Protein AF-A0A5P3VQH0-F1 (afdb_monomer)

Radius of gyration: 16.66 Å; Cα contacts (8 Å, |Δi|>4): 80; chains: 1; bounding box: 29×37×44 Å

Solvent-accessible surface area (backbone atoms only — not comparable to full-atom values): 5292 Å² total; per-residue (Å²): 139,85,82,75,94,75,75,87,73,91,70,89,63,83,73,48,61,54,46,73,72,40,70,68,36,72,45,82,44,69,48,99,84,67,53,72,47,76,49,74,45,64,23,59,63,42,49,27,54,52,24,48,49,52,46,65,44,89,86,46,56,72,80,53,29,61,53,28,44,50,52,19,52,53,47,50,52,50,26,64,76,68,65,54,77,129

Secondary structure (DSSP, 8-state):
----S--------TTHHHHHTSPPEEEEEE-TTS-EEEEEE--HHHHHHHHHHHTT-TTS-HHHHHHHHHHHHHHHHHHHHTT---

Foldseek 3Di:
DDDDPDDDDDDDDPPCVLQVVADWFWDWDADPVRDIDIDTGTQLVSLLVSLQVLLPDPPRDPVVNVVSNVSSVVSVVVCVVVVRHD

pLDDT: mean 88.32, std 13.0, range [43.0, 98.38]

Sequence (86 aa):
MTDDEDALRAVQARRANVLLGSAPFSAPIVSVTGRMARMTTISPSAFVDFKRWMASTADRDPLKVSRDRLQASIVEELANRFQLGG

Structure (mmCIF, N/CA/C/O backbone):
data_AF-A0A5P3VQH0-F1
#
_entry.id   AF-A0A5P3VQH0-F1
#
loop_
_atom_site.group_PDB
_atom_site.id
_atom_site.type_symbol
_atom_site.label_atom_id
_atom_site.label_alt_id
_atom_site.label_comp_id
_atom_site.label_asym_id
_atom_site.label_entity_id
_atom_site.label_seq_id
_atom_site.pdbx_PDB_ins_code
_atom_site.Cartn_x
_atom_site.Cartn_y
_atom_site.Cartn_z
_atom_site.occupancy
_atom_site.B_iso_or_equiv
_atom_site.auth_seq_id
_atom_site.auth_comp_id
_atom_site.auth_asym_id
_atom_site.auth_atom_id
_atom_site.pdbx_PDB_model_num
ATOM 1 N N . MET A 1 1 ? -17.915 26.102 -27.355 1.00 43.00 1 MET A N 1
ATOM 2 C CA . MET A 1 1 ? -18.127 25.017 -26.380 1.00 43.00 1 MET A CA 1
ATOM 3 C C . MET A 1 1 ? -17.154 23.921 -26.771 1.00 43.00 1 MET A C 1
ATOM 5 O O . MET A 1 1 ? -17.396 23.251 -27.762 1.00 43.00 1 MET A O 1
ATOM 9 N N . THR A 1 2 ? -15.978 23.893 -26.146 1.00 45.06 2 THR A N 1
ATOM 10 C CA . THR A 1 2 ? -14.924 22.905 -26.421 1.00 45.06 2 THR A CA 1
ATOM 11 C C . THR A 1 2 ? -15.065 21.788 -25.400 1.00 45.06 2 THR A C 1
ATOM 13 O O . THR A 1 2 ? -14.809 22.000 -24.217 1.00 45.06 2 THR A O 1
ATOM 16 N N . ASP A 1 3 ? -15.568 20.657 -25.879 1.00 59.47 3 ASP A N 1
ATOM 17 C CA . ASP A 1 3 ? -15.650 19.389 -25.164 1.00 59.47 3 ASP A CA 1
ATOM 18 C C . ASP A 1 3 ? -14.232 18.831 -24.931 1.00 59.47 3 ASP A C 1
ATOM 20 O O . ASP A 1 3 ? -13.397 18.859 -25.836 1.00 59.47 3 ASP A O 1
ATOM 24 N N . ASP A 1 4 ? -14.008 18.294 -23.729 1.00 58.47 4 ASP A N 1
ATOM 25 C CA . ASP A 1 4 ? -13.068 17.201 -23.432 1.00 58.47 4 ASP A CA 1
ATOM 26 C C . ASP A 1 4 ? -11.538 17.426 -23.374 1.00 58.47 4 ASP A C 1
ATOM 28 O O . ASP A 1 4 ? -10.785 16.587 -23.871 1.00 58.47 4 ASP A O 1
ATOM 32 N N . GLU A 1 5 ? -11.022 18.434 -22.657 1.00 54.84 5 GLU A N 1
ATOM 33 C CA . GLU A 1 5 ? -9.584 18.426 -22.277 1.00 54.84 5 GLU A CA 1
ATOM 34 C C . GLU A 1 5 ? -9.239 17.647 -20.985 1.00 54.84 5 GLU A C 1
ATOM 36 O O . GLU A 1 5 ? -8.062 17.484 -20.693 1.00 54.84 5 GLU A O 1
ATOM 41 N N . ASP A 1 6 ? -10.204 17.053 -20.262 1.00 60.25 6 ASP A N 1
ATOM 42 C CA . ASP A 1 6 ? -9.924 16.310 -19.008 1.00 60.25 6 ASP A CA 1
ATOM 43 C C . ASP A 1 6 ? -10.808 15.059 -18.789 1.00 60.25 6 ASP A C 1
ATOM 45 O O . ASP A 1 6 ? -11.247 14.742 -17.679 1.00 60.25 6 ASP A O 1
ATOM 49 N N . ALA A 1 7 ? -11.092 14.285 -19.839 1.00 66.00 7 ALA A N 1
ATOM 50 C CA . ALA A 1 7 ? -11.789 13.008 -19.663 1.00 66.00 7 ALA A CA 1
ATOM 51 C C . ALA A 1 7 ? -10.897 12.000 -18.899 1.00 66.00 7 ALA A C 1
ATOM 53 O O . ALA A 1 7 ? -9.991 11.399 -19.478 1.00 66.00 7 ALA A O 1
ATOM 54 N N . LEU A 1 8 ? -11.156 11.777 -17.603 1.00 64.06 8 LEU A N 1
ATOM 55 C CA . LEU A 1 8 ? -10.487 10.750 -16.793 1.00 64.06 8 LEU A CA 1
ATOM 56 C C . LEU A 1 8 ? -10.864 9.350 -17.306 1.00 64.06 8 LEU A C 1
ATOM 58 O O . LEU A 1 8 ? -11.962 8.855 -17.052 1.00 64.06 8 LEU A O 1
ATOM 62 N N . ARG A 1 9 ? -9.949 8.691 -18.026 1.00 69.50 9 ARG A N 1
ATOM 63 C CA . ARG A 1 9 ? -10.178 7.349 -18.592 1.00 69.50 9 ARG A CA 1
ATOM 64 C C . ARG A 1 9 ? -9.470 6.290 -17.758 1.00 69.50 9 ARG A C 1
ATOM 66 O O . ARG A 1 9 ? -8.268 6.382 -17.511 1.00 69.50 9 ARG A O 1
ATOM 73 N N . ALA A 1 10 ? -10.208 5.261 -17.348 1.00 71.88 10 ALA A N 1
ATOM 74 C CA . ALA A 1 10 ? -9.619 4.110 -16.678 1.00 71.88 10 ALA A CA 1
ATOM 75 C C . ALA A 1 10 ? -8.721 3.334 -17.655 1.00 71.88 10 ALA A C 1
ATOM 77 O O . ALA A 1 10 ? -9.131 3.000 -18.766 1.00 71.88 10 ALA A O 1
ATOM 78 N N . VAL A 1 11 ? -7.502 3.016 -17.223 1.00 75.25 11 VAL A N 1
ATOM 79 C CA . VAL A 1 11 ? -6.576 2.138 -17.947 1.00 75.25 11 VAL A CA 1
ATOM 80 C C . VAL A 1 11 ? -6.349 0.892 -17.102 1.00 75.25 11 VAL A C 1
ATOM 82 O O . VAL A 1 11 ? -6.267 0.972 -15.875 1.00 75.25 11 VAL A O 1
ATOM 85 N N . GLN A 1 12 ? -6.247 -0.269 -17.750 1.00 73.06 12 GLN A N 1
ATOM 86 C CA . GLN A 1 12 ? -5.958 -1.523 -17.061 1.00 73.06 12 GLN A CA 1
ATOM 87 C C . GLN A 1 12 ? -4.599 -1.455 -16.359 1.00 73.06 12 GLN A C 1
ATOM 89 O O . GLN A 1 12 ? -3.557 -1.244 -16.984 1.00 73.06 12 GLN A O 1
ATOM 94 N N . ALA A 1 13 ? -4.610 -1.664 -15.044 1.00 74.62 13 ALA A N 1
ATOM 95 C CA . ALA A 1 13 ? -3.392 -1.754 -14.260 1.00 74.62 13 ALA A CA 1
ATOM 96 C C . ALA A 1 13 ? -2.755 -3.134 -14.476 1.00 74.62 13 ALA A C 1
ATOM 98 O O . ALA A 1 13 ? -3.266 -4.167 -14.038 1.00 74.62 13 ALA A O 1
ATOM 99 N N . ARG A 1 14 ? -1.611 -3.155 -15.164 1.00 82.38 14 ARG A N 1
ATOM 100 C CA . ARG A 1 14 ? -0.802 -4.368 -15.328 1.00 82.38 14 ARG A CA 1
ATOM 101 C C . ARG A 1 14 ? -0.471 -4.962 -13.948 1.00 82.38 14 ARG A C 1
ATOM 103 O O . ARG A 1 14 ? -0.128 -4.220 -13.035 1.00 82.38 14 ARG A O 1
ATOM 110 N N . ARG 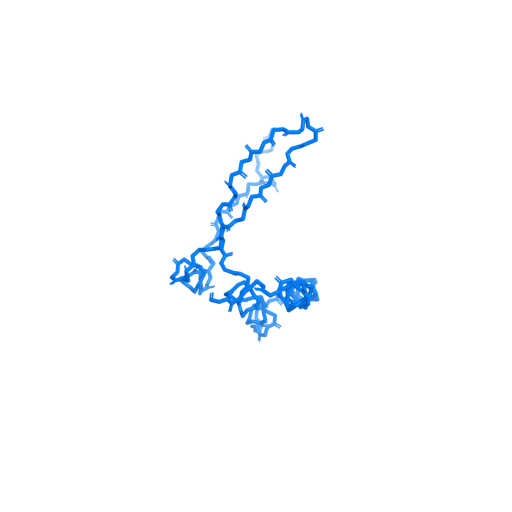A 1 15 ? -0.574 -6.291 -13.807 1.00 86.44 15 ARG A N 1
ATOM 111 C CA . ARG A 1 15 ? -0.394 -7.047 -12.544 1.00 86.44 15 ARG A CA 1
ATOM 112 C C . ARG A 1 15 ? -1.328 -6.650 -11.384 1.00 86.44 15 ARG A C 1
ATOM 114 O O . ARG A 1 15 ? -1.038 -6.978 -10.235 1.00 86.44 15 ARG A O 1
ATOM 121 N N . ALA A 1 16 ? -2.470 -6.009 -11.648 1.00 83.19 16 ALA A N 1
ATOM 122 C CA . ALA A 1 16 ? -3.461 -5.709 -10.603 1.00 83.19 16 ALA A CA 1
ATOM 123 C C . ALA A 1 16 ? -3.972 -6.960 -9.862 1.00 83.19 16 ALA A C 1
ATOM 125 O O . ALA A 1 16 ? -4.364 -6.878 -8.701 1.00 83.19 16 ALA A O 1
ATOM 126 N N . ASN A 1 17 ? -3.913 -8.130 -10.501 1.00 85.56 17 ASN A N 1
ATOM 127 C CA . ASN A 1 17 ? -4.244 -9.414 -9.887 1.00 85.56 17 ASN A CA 1
ATOM 128 C C . ASN A 1 17 ? -3.407 -9.732 -8.637 1.00 85.56 17 ASN A C 1
ATOM 130 O O . ASN A 1 17 ? -3.906 -10.417 -7.756 1.00 85.56 17 ASN A O 1
ATOM 134 N N . VAL A 1 18 ? -2.176 -9.219 -8.524 1.00 87.19 18 VAL A N 1
ATOM 135 C CA . VAL A 1 18 ? -1.343 -9.392 -7.319 1.00 87.19 18 VAL A CA 1
ATOM 136 C C . VAL A 1 18 ? -1.991 -8.721 -6.106 1.00 87.19 18 VAL A C 1
ATOM 138 O O . VAL A 1 18 ? -1.975 -9.274 -5.012 1.00 87.19 18 VAL A O 1
ATOM 141 N N . LEU A 1 19 ? -2.611 -7.556 -6.307 1.00 89.25 19 LEU A N 1
ATOM 142 C CA . LEU A 1 19 ? -3.323 -6.847 -5.246 1.00 89.25 19 LEU A CA 1
ATOM 143 C C . LEU A 1 19 ? -4.619 -7.575 -4.875 1.00 89.25 19 LEU A C 1
ATOM 145 O O . LEU A 1 19 ? -4.902 -7.762 -3.695 1.00 89.25 19 LEU A O 1
ATOM 149 N N . LEU A 1 20 ? -5.376 -8.018 -5.883 1.00 87.56 20 LEU A N 1
ATOM 150 C CA . LEU A 1 20 ? -6.685 -8.657 -5.703 1.00 87.56 20 LEU A CA 1
ATOM 151 C C . LEU A 1 20 ? -6.605 -10.101 -5.188 1.00 87.56 20 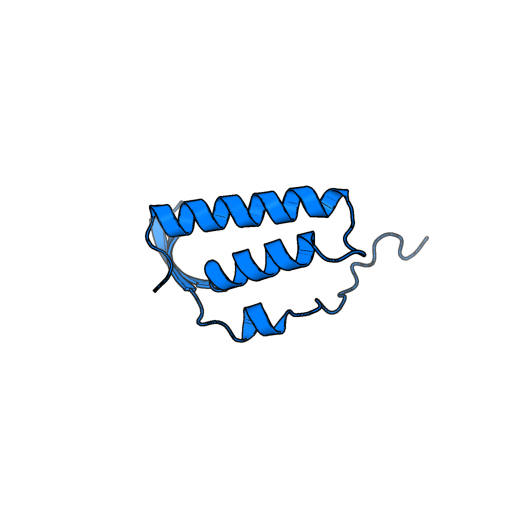LEU A C 1
ATOM 153 O O . LEU A 1 20 ? -7.545 -10.569 -4.557 1.00 87.56 20 LEU A O 1
ATOM 157 N N . GLY A 1 21 ? -5.510 -10.808 -5.470 1.00 88.38 21 GLY A N 1
ATOM 158 C CA . GLY A 1 21 ? -5.291 -12.189 -5.034 1.00 88.38 21 GLY A CA 1
ATOM 159 C C . GLY A 1 21 ? -4.641 -12.317 -3.656 1.00 88.38 21 GLY A C 1
ATOM 160 O O . GLY A 1 21 ? -4.501 -13.430 -3.157 1.00 88.38 21 GLY A O 1
ATOM 161 N N . SER A 1 22 ? -4.220 -11.204 -3.050 1.00 90.50 22 SER A N 1
ATOM 162 C CA . SER A 1 22 ? -3.618 -11.199 -1.71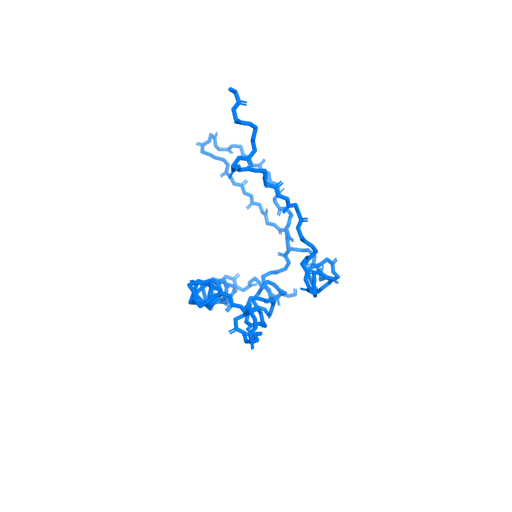4 1.00 90.50 22 SER A CA 1
ATOM 163 C C . SER A 1 22 ? -4.677 -11.262 -0.610 1.00 90.50 22 SER A C 1
ATOM 165 O O . SER A 1 22 ? -5.795 -10.773 -0.784 1.00 90.50 22 SER A O 1
ATOM 167 N N . ALA A 1 23 ? -4.325 -11.839 0.545 1.00 91.38 23 ALA A N 1
ATOM 168 C CA . ALA A 1 23 ? -5.193 -11.800 1.719 1.00 91.38 23 ALA A CA 1
ATOM 169 C C . ALA A 1 23 ? -5.443 -10.334 2.130 1.00 91.38 23 ALA A C 1
ATOM 171 O O . ALA A 1 23 ? -4.483 -9.572 2.266 1.00 91.38 23 ALA A O 1
ATOM 172 N N . PRO A 1 24 ? -6.702 -9.901 2.309 1.00 92.00 24 PRO A N 1
ATOM 173 C CA . PRO A 1 24 ? -6.989 -8.512 2.627 1.00 92.00 24 PRO A CA 1
ATOM 174 C C . PRO A 1 24 ? -6.524 -8.167 4.045 1.00 92.00 24 PRO A C 1
ATOM 176 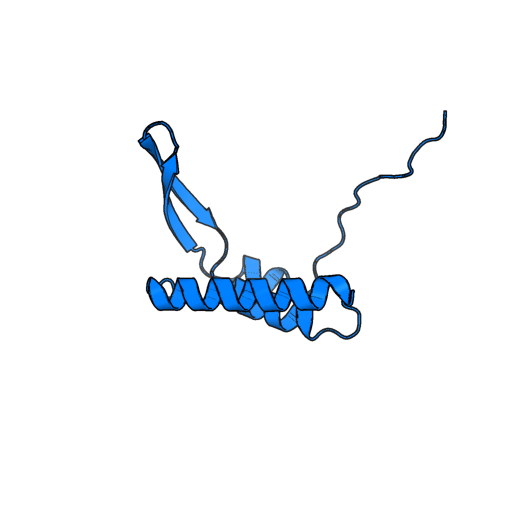O O . PRO A 1 24 ? -6.683 -8.942 4.986 1.00 92.00 24 PRO A O 1
ATOM 179 N N . PHE A 1 25 ? -6.009 -6.955 4.210 1.00 94.00 25 PHE A N 1
ATOM 180 C CA . PHE A 1 25 ? -5.670 -6.392 5.508 1.00 94.00 25 PHE A CA 1
ATOM 181 C C . PHE A 1 25 ? -6.903 -5.760 6.149 1.00 94.00 25 PHE A C 1
ATOM 183 O O . PHE A 1 25 ? -7.614 -4.991 5.502 1.00 94.00 25 PHE A O 1
ATOM 190 N N . SER A 1 26 ? -7.159 -6.059 7.426 1.00 94.69 26 SER A N 1
ATOM 191 C CA . SER A 1 26 ? -8.296 -5.504 8.165 1.00 94.69 26 SER A CA 1
ATOM 192 C C . SER A 1 26 ? -7.886 -4.982 9.535 1.00 94.69 26 SER A C 1
ATOM 194 O O . SER A 1 26 ? -7.447 -5.755 10.386 1.00 94.69 26 SER A O 1
ATOM 196 N N . ALA A 1 27 ? -8.126 -3.696 9.788 1.00 92.75 27 ALA A N 1
ATOM 197 C CA . ALA A 1 27 ? -7.804 -3.037 11.052 1.00 92.75 27 ALA A CA 1
ATOM 198 C C . ALA A 1 27 ? -8.953 -2.131 11.535 1.00 92.75 27 ALA A C 1
ATOM 200 O O . ALA A 1 27 ? -9.716 -1.614 10.712 1.00 92.75 27 ALA A O 1
ATOM 201 N N . PRO A 1 28 ? -9.113 -1.930 12.857 1.00 94.69 28 PRO A N 1
ATOM 202 C CA . PRO A 1 28 ? -10.027 -0.922 13.378 1.00 94.69 28 PRO A CA 1
ATOM 203 C C . PRO A 1 28 ? -9.533 0.488 13.021 1.00 94.69 28 PRO A C 1
ATOM 205 O O . PRO A 1 28 ? -8.342 0.778 13.082 1.00 94.69 28 PRO A O 1
ATOM 208 N N . ILE A 1 29 ? -10.462 1.372 12.674 1.00 94.62 29 ILE A N 1
ATOM 209 C CA . ILE A 1 29 ? -10.234 2.799 12.452 1.00 94.62 29 ILE A CA 1
ATOM 210 C C . ILE A 1 29 ? -11.179 3.604 13.336 1.00 94.62 29 ILE A C 1
ATOM 212 O O . ILE A 1 29 ? -12.299 3.173 13.622 1.00 94.62 29 ILE A O 1
ATOM 216 N N . VAL A 1 30 ? -10.733 4.785 13.752 1.00 96.50 30 VAL A N 1
ATOM 217 C CA . VAL A 1 30 ? -11.511 5.700 14.590 1.00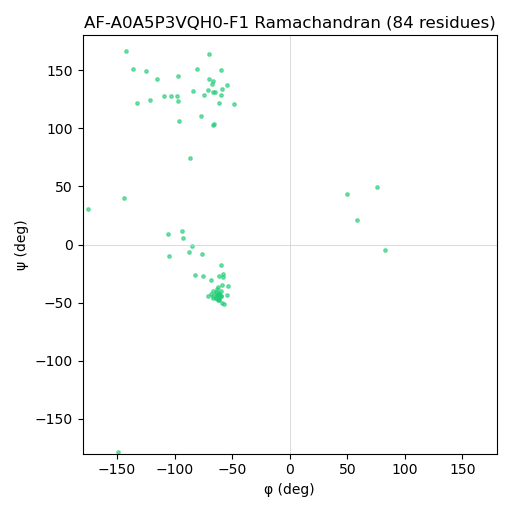 96.50 30 VAL A CA 1
ATOM 218 C C . VAL A 1 30 ? -11.656 7.019 13.846 1.00 96.50 30 VAL A C 1
ATOM 220 O O . VAL A 1 30 ? -10.670 7.619 13.424 1.00 96.50 30 VAL A O 1
ATOM 223 N N . SER A 1 31 ? -12.895 7.459 13.645 1.00 96.06 31 SER A N 1
ATOM 224 C CA . SER A 1 31 ? -13.177 8.779 13.081 1.00 96.06 31 SER A CA 1
ATOM 225 C C . SER A 1 31 ? -12.820 9.888 14.073 1.00 96.06 31 SER A C 1
ATOM 227 O O . SER A 1 31 ? -12.771 9.665 15.281 1.00 96.06 31 SER A O 1
ATOM 229 N N . VAL A 1 32 ? -12.715 11.123 13.583 1.00 95.69 32 VAL A N 1
ATOM 230 C CA . VAL A 1 32 ? -12.504 12.314 14.429 1.00 95.69 32 VAL A CA 1
ATOM 231 C C . VAL A 1 32 ? -13.615 12.545 15.466 1.00 95.69 32 VAL A C 1
ATOM 233 O O . VAL A 1 32 ? -13.407 13.260 16.436 1.00 95.69 32 VAL A O 1
ATOM 236 N N . THR A 1 33 ? -14.787 11.921 15.287 1.00 96.44 33 THR A N 1
ATOM 237 C CA . THR A 1 33 ? -15.914 11.971 16.241 1.00 96.44 33 THR A CA 1
ATOM 238 C C . THR A 1 33 ? -15.917 10.8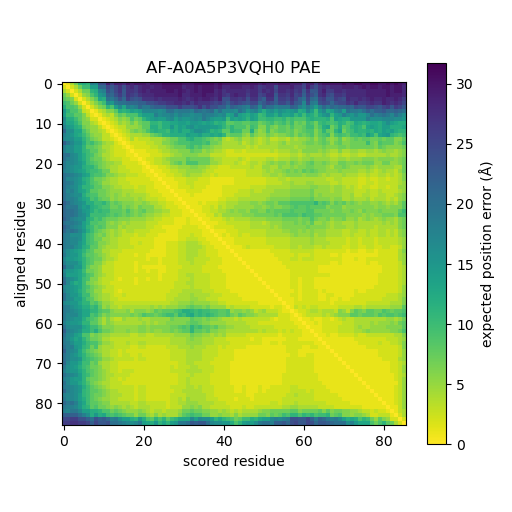11 17.244 1.00 96.44 33 THR A C 1
ATOM 240 O O . THR A 1 33 ? -16.878 10.642 17.987 1.00 96.44 33 THR A O 1
ATOM 243 N N . GLY A 1 34 ? -14.886 9.958 17.237 1.00 96.31 34 GLY A N 1
ATOM 244 C CA . GLY A 1 34 ? -14.780 8.781 18.106 1.00 96.31 34 GLY A CA 1
ATOM 245 C C . GLY A 1 34 ? -15.535 7.543 17.610 1.00 96.31 34 GLY A C 1
ATOM 246 O O . GLY A 1 34 ? -15.412 6.473 18.201 1.00 96.31 34 GLY A O 1
ATOM 247 N N . ARG A 1 35 ? -16.290 7.633 16.503 1.00 97.44 35 ARG A N 1
ATOM 248 C CA . ARG A 1 35 ? -16.937 6.452 15.900 1.00 97.44 35 ARG A CA 1
ATOM 249 C C . ARG A 1 35 ? -15.895 5.468 15.381 1.00 97.44 35 ARG A C 1
ATOM 251 O O . ARG A 1 35 ? -15.008 5.879 14.632 1.00 97.44 35 ARG A O 1
ATOM 258 N N . MET A 1 36 ? -16.051 4.193 15.726 1.00 97.69 36 MET A N 1
ATOM 259 C CA . MET A 1 36 ? -15.186 3.111 15.259 1.00 97.69 36 MET A CA 1
ATOM 260 C C . MET A 1 36 ? -15.790 2.378 14.062 1.00 97.69 36 MET A C 1
ATOM 262 O O . MET A 1 36 ? -17.001 2.173 13.992 1.00 97.69 36 MET A O 1
ATOM 266 N N . ALA A 1 37 ? -14.932 1.937 13.150 1.00 96.94 37 ALA A N 1
ATOM 267 C CA . ALA A 1 37 ? -15.271 1.018 12.070 1.00 96.94 37 ALA A CA 1
ATOM 268 C C . ALA A 1 37 ? -14.105 0.050 11.834 1.00 96.94 37 ALA A C 1
ATOM 270 O O . ALA A 1 37 ? -13.000 0.278 12.320 1.00 96.94 37 ALA A O 1
ATOM 271 N N . ARG A 1 38 ? -14.323 -1.027 11.076 1.00 96.38 38 ARG A N 1
ATOM 272 C CA . ARG A 1 38 ? -13.219 -1.819 10.517 1.00 96.38 38 ARG A CA 1
ATOM 273 C C . ARG A 1 38 ? -12.974 -1.387 9.081 1.00 96.38 38 ARG A C 1
ATOM 275 O O . ARG A 1 38 ? -13.904 -1.372 8.282 1.00 96.38 38 ARG A O 1
ATOM 282 N N . MET A 1 39 ? -11.728 -1.066 8.760 1.00 94.88 39 MET A N 1
ATOM 283 C CA . MET A 1 39 ? -11.289 -0.824 7.393 1.00 94.88 39 MET A CA 1
ATOM 284 C C . MET A 1 39 ? -10.666 -2.101 6.848 1.00 94.88 39 MET A C 1
ATOM 286 O O . MET A 1 39 ? -9.714 -2.614 7.434 1.00 94.88 39 MET A O 1
ATOM 290 N N . THR A 1 40 ? -11.198 -2.592 5.732 1.00 94.88 40 THR A N 1
ATOM 291 C CA . THR A 1 40 ? -10.634 -3.718 4.982 1.00 94.88 40 THR A CA 1
ATOM 292 C C . THR A 1 40 ? -10.057 -3.190 3.674 1.00 94.88 40 THR A C 1
ATOM 294 O O . THR A 1 40 ? -10.735 -2.465 2.949 1.00 94.88 40 THR A O 1
ATOM 297 N N . THR A 1 41 ? -8.799 -3.514 3.388 1.00 92.94 41 THR A N 1
ATOM 298 C CA . THR A 1 41 ? -8.054 -3.019 2.225 1.00 92.94 41 THR A CA 1
ATOM 299 C C . THR A 1 41 ? -7.031 -4.055 1.746 1.00 92.94 41 THR A C 1
ATOM 301 O O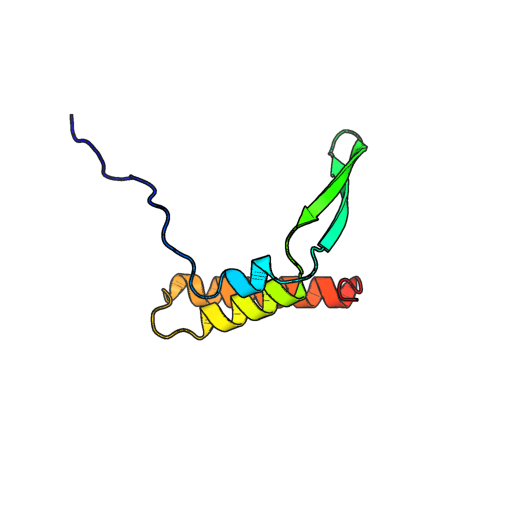 . THR A 1 41 ? -6.959 -5.166 2.268 1.00 92.94 41 THR A O 1
ATOM 304 N N . ILE A 1 42 ? -6.260 -3.713 0.717 1.00 94.00 42 ILE A N 1
ATOM 305 C CA . ILE A 1 42 ? -5.186 -4.543 0.160 1.00 94.00 42 ILE A CA 1
ATOM 306 C C . ILE A 1 42 ? -4.102 -4.854 1.202 1.00 94.00 42 ILE A C 1
ATOM 308 O O . ILE A 1 42 ? -3.841 -4.047 2.096 1.00 94.00 42 ILE A O 1
ATOM 312 N N . SER A 1 43 ? -3.443 -6.007 1.062 1.00 94.94 43 SER A N 1
ATOM 313 C CA . SER A 1 43 ? -2.304 -6.367 1.912 1.00 94.94 43 SER A CA 1
ATOM 314 C C . SER A 1 43 ? -1.169 -5.329 1.812 1.00 94.94 43 SER A C 1
ATOM 316 O O . SER A 1 43 ? -0.781 -4.968 0.693 1.00 94.94 43 SER A O 1
ATOM 318 N N . PRO A 1 44 ? -0.584 -4.884 2.946 1.00 95.56 44 PRO A N 1
ATOM 319 C CA . PRO A 1 44 ? 0.611 -4.050 2.958 1.00 95.56 44 PRO A CA 1
ATOM 320 C C . PRO A 1 44 ? 1.773 -4.661 2.171 1.00 95.56 44 PRO A C 1
ATOM 322 O O . PRO A 1 44 ? 2.396 -3.959 1.378 1.00 95.56 44 PRO A O 1
ATOM 325 N N . SER A 1 45 ? 2.032 -5.965 2.320 1.00 94.75 45 SER A N 1
ATOM 326 C CA . SER A 1 45 ? 3.126 -6.638 1.607 1.00 94.75 45 SER A CA 1
ATOM 327 C C . SER A 1 45 ? 2.871 -6.686 0.100 1.00 94.75 45 SER A C 1
ATOM 329 O O . SER A 1 45 ? 3.734 -6.296 -0.687 1.00 94.75 45 SER A O 1
ATOM 331 N N . ALA A 1 46 ? 1.647 -7.027 -0.315 1.00 95.25 46 ALA A N 1
ATOM 332 C CA . ALA A 1 46 ? 1.273 -7.026 -1.729 1.00 95.25 46 ALA A CA 1
ATOM 333 C C . ALA A 1 46 ? 1.358 -5.622 -2.351 1.00 95.25 46 ALA A C 1
ATOM 335 O O . ALA A 1 46 ? 1.767 -5.473 -3.505 1.00 95.25 46 ALA A O 1
ATOM 336 N N . PHE A 1 47 ? 1.007 -4.577 -1.592 1.00 95.62 47 PHE A N 1
ATOM 337 C CA . PHE A 1 47 ? 1.168 -3.191 -2.027 1.00 95.62 47 PHE A CA 1
ATOM 338 C C . PHE A 1 47 ? 2.642 -2.820 -2.231 1.00 95.62 47 PHE A C 1
ATOM 340 O O . PHE A 1 47 ? 2.976 -2.228 -3.261 1.00 95.62 47 PHE A O 1
ATOM 347 N N . VAL A 1 48 ? 3.519 -3.177 -1.285 1.00 96.31 48 VAL A N 1
ATOM 348 C CA . VAL A 1 48 ? 4.969 -2.930 -1.371 1.00 96.31 48 VAL A CA 1
ATOM 349 C C . VAL A 1 48 ? 5.552 -3.596 -2.615 1.00 96.31 48 VAL A C 1
ATOM 351 O O . VAL A 1 48 ? 6.198 -2.920 -3.422 1.00 96.31 48 VAL A O 1
ATOM 354 N N . ASP A 1 49 ? 5.264 -4.879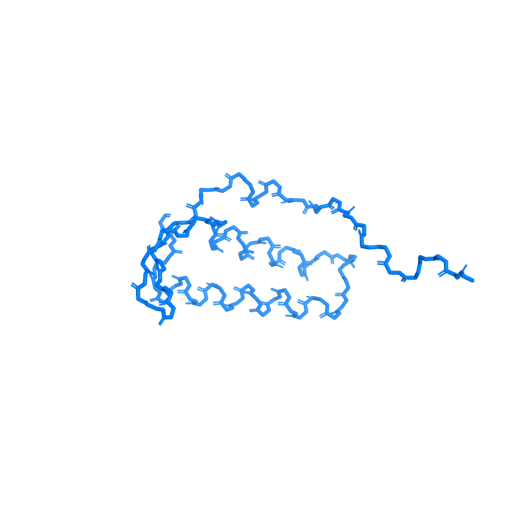 -2.825 1.00 95.12 49 ASP A N 1
ATOM 355 C CA . ASP A 1 49 ? 5.755 -5.637 -3.979 1.00 95.12 49 ASP A CA 1
ATOM 356 C C . ASP A 1 49 ? 5.264 -5.043 -5.299 1.00 95.12 49 ASP A C 1
ATOM 358 O O . ASP A 1 49 ? 6.039 -4.846 -6.243 1.00 95.12 49 ASP A O 1
ATOM 362 N N . PHE A 1 50 ? 3.979 -4.688 -5.359 1.00 95.50 50 PHE A N 1
ATOM 363 C CA . PHE A 1 50 ? 3.389 -4.057 -6.532 1.00 95.50 50 PHE A CA 1
ATOM 364 C C . PHE A 1 50 ? 4.046 -2.708 -6.848 1.00 95.50 50 PHE A C 1
ATOM 366 O O . PHE A 1 50 ? 4.358 -2.420 -8.005 1.00 95.50 50 PHE A O 1
ATOM 373 N N . LYS A 1 51 ? 4.297 -1.878 -5.831 1.00 96.38 51 LYS A N 1
ATOM 374 C CA . LYS A 1 51 ? 4.917 -0.556 -5.986 1.00 96.38 51 LYS A CA 1
ATOM 375 C C . LYS A 1 51 ? 6.378 -0.644 -6.409 1.00 96.38 51 LYS A C 1
ATOM 377 O O . LYS A 1 51 ? 6.783 0.078 -7.322 1.00 96.38 51 LYS A O 1
ATOM 382 N N . ARG A 1 52 ? 7.145 -1.565 -5.819 1.00 96.69 52 ARG A N 1
ATOM 383 C CA . ARG A 1 52 ? 8.529 -1.856 -6.228 1.00 9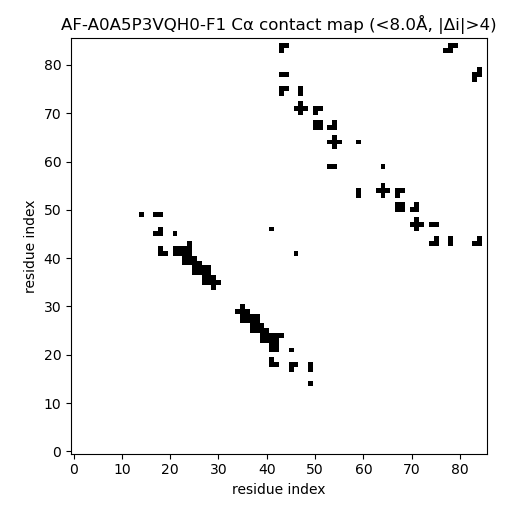6.69 52 ARG A CA 1
ATOM 384 C C . ARG A 1 52 ? 8.596 -2.316 -7.675 1.00 96.69 52 ARG A C 1
ATOM 386 O O . ARG A 1 52 ? 9.426 -1.819 -8.431 1.00 96.69 52 ARG A O 1
ATOM 393 N N . TRP A 1 53 ? 7.687 -3.202 -8.072 1.00 95.31 53 TRP A N 1
ATOM 394 C CA . TRP A 1 53 ? 7.588 -3.645 -9.454 1.00 95.31 53 TRP A CA 1
ATOM 395 C C . TRP A 1 53 ? 7.202 -2.507 -10.411 1.00 95.31 53 TRP A C 1
ATOM 397 O O . TRP A 1 53 ? 7.856 -2.334 -11.432 1.00 95.31 53 TRP A O 1
ATOM 407 N N . MET A 1 54 ? 6.208 -1.673 -10.087 1.00 94.12 54 MET A N 1
ATOM 408 C CA . MET A 1 54 ? 5.868 -0.518 -10.936 1.00 94.12 54 MET A CA 1
ATOM 409 C C . MET A 1 54 ? 7.044 0.449 -11.112 1.00 94.12 54 MET A C 1
ATOM 411 O O . MET A 1 54 ? 7.199 1.045 -12.172 1.00 94.12 54 MET A O 1
ATOM 415 N N . ALA A 1 55 ? 7.879 0.618 -10.088 1.00 95.50 55 ALA A N 1
ATOM 416 C CA . ALA A 1 55 ? 9.054 1.481 -10.160 1.00 95.50 55 ALA A CA 1
ATOM 417 C C . ALA A 1 55 ? 10.232 0.870 -10.945 1.00 95.50 55 ALA A C 1
ATOM 419 O O . ALA A 1 55 ? 11.231 1.565 -11.160 1.00 95.50 55 ALA A O 1
ATOM 420 N N . SER A 1 56 ? 10.149 -0.411 -11.327 1.00 94.94 56 SER A N 1
ATOM 421 C CA . SER A 1 56 ? 11.153 -1.104 -12.142 1.00 94.94 56 SER A CA 1
ATOM 422 C C . SER A 1 56 ? 10.725 -1.320 -13.597 1.00 94.94 56 SER A C 1
ATOM 424 O O . SER A 1 56 ? 11.562 -1.691 -14.419 1.00 94.94 56 SER A O 1
ATOM 426 N N . THR A 1 57 ? 9.459 -1.069 -13.954 1.00 92.88 57 THR A N 1
ATOM 427 C CA . THR A 1 57 ? 8.998 -1.174 -15.347 1.00 92.88 57 THR A CA 1
ATOM 428 C C . THR A 1 57 ? 9.573 -0.048 -16.207 1.00 92.88 57 THR A C 1
ATOM 430 O O . THR A 1 57 ? 9.488 1.120 -15.831 1.00 92.88 57 THR A O 1
ATOM 433 N N . ALA A 1 58 ? 10.103 -0.394 -17.384 1.00 88.25 58 ALA A N 1
ATOM 434 C CA . ALA A 1 58 ? 10.781 0.543 -18.286 1.00 88.25 58 ALA A CA 1
ATOM 435 C C . ALA A 1 58 ? 9.885 1.684 -18.804 1.00 88.25 58 ALA A C 1
ATOM 437 O O . ALA A 1 58 ? 10.380 2.763 -19.104 1.00 88.25 58 ALA A O 1
ATOM 438 N N . ASP A 1 59 ? 8.571 1.461 -18.888 1.00 90.06 59 ASP A N 1
ATOM 439 C CA . ASP A 1 59 ? 7.583 2.432 -19.366 1.00 90.06 59 ASP A CA 1
ATOM 440 C C . ASP A 1 59 ? 6.945 3.265 -18.241 1.00 90.06 59 ASP A C 1
ATOM 442 O O . ASP A 1 59 ? 5.955 3.969 -18.459 1.00 90.06 59 ASP A O 1
ATOM 446 N N . ARG A 1 60 ? 7.490 3.203 -17.018 1.00 92.19 60 ARG A N 1
ATOM 447 C CA . ARG A 1 60 ? 7.000 4.026 -15.912 1.00 92.19 60 ARG A CA 1
ATOM 448 C C . ARG A 1 60 ? 7.450 5.471 -16.087 1.00 92.19 60 ARG A C 1
ATOM 450 O O . ARG A 1 60 ? 8.637 5.752 -16.201 1.00 92.19 60 ARG A O 1
ATOM 457 N N . ASP A 1 61 ? 6.490 6.386 -16.003 1.00 91.44 61 ASP A N 1
ATOM 458 C CA . ASP A 1 61 ? 6.740 7.826 -15.914 1.00 91.44 61 ASP A CA 1
ATOM 459 C C . ASP A 1 61 ? 7.805 8.133 -14.833 1.00 91.44 61 ASP A C 1
ATOM 461 O O . ASP A 1 61 ? 7.575 7.805 -13.658 1.00 91.44 61 ASP A O 1
ATOM 465 N N . PRO A 1 62 ? 8.939 8.771 -15.192 1.00 90.69 62 PRO A N 1
ATOM 466 C CA . PRO A 1 62 ? 10.035 9.063 -14.269 1.00 90.69 62 PRO A CA 1
ATOM 467 C C . PRO A 1 62 ? 9.608 9.813 -13.002 1.00 90.69 62 PRO A C 1
ATOM 469 O O . PRO A 1 62 ? 10.118 9.527 -11.916 1.00 90.69 62 PRO A O 1
ATOM 472 N N . LEU A 1 63 ? 8.628 10.720 -13.100 1.00 90.69 63 LEU A N 1
ATOM 473 C CA . LEU A 1 63 ? 8.115 11.462 -11.944 1.00 90.69 63 LEU A CA 1
ATOM 474 C C . LEU A 1 63 ? 7.350 10.545 -10.979 1.00 90.69 63 LEU A C 1
ATOM 476 O O . LEU A 1 63 ? 7.358 10.750 -9.763 1.00 90.69 63 LEU A O 1
ATOM 480 N N . LYS A 1 64 ? 6.709 9.493 -11.499 1.00 92.88 64 LYS A N 1
ATOM 481 C CA . LYS A 1 64 ? 5.953 8.521 -10.695 1.00 92.88 64 LYS A CA 1
ATOM 482 C C . LYS A 1 64 ? 6.856 7.458 -10.070 1.00 92.88 64 LYS A C 1
ATOM 484 O O . LYS A 1 64 ? 6.504 6.957 -9.005 1.00 92.88 64 LYS A O 1
ATOM 489 N N . VAL A 1 65 ? 8.017 7.168 -10.665 1.00 96.06 65 VAL A N 1
ATOM 490 C CA . VAL A 1 65 ? 8.991 6.183 -10.155 1.00 96.06 65 VAL A CA 1
ATOM 491 C C . VAL A 1 65 ? 9.437 6.515 -8.730 1.00 96.06 65 VAL A C 1
ATOM 493 O O . VAL A 1 65 ? 9.368 5.656 -7.851 1.00 96.06 65 VAL A O 1
ATOM 496 N N . SER A 1 66 ? 9.864 7.758 -8.480 1.00 95.38 66 SER A N 1
ATOM 497 C CA . SER A 1 66 ? 10.318 8.181 -7.144 1.00 95.38 66 SER A CA 1
ATOM 498 C C . SER A 1 66 ? 9.206 8.024 -6.101 1.00 95.38 66 SER A C 1
ATOM 500 O O . SER A 1 66 ? 9.410 7.440 -5.035 1.00 95.38 66 SER A O 1
ATOM 502 N N . ARG A 1 67 ? 7.986 8.445 -6.456 1.00 96.50 67 ARG A N 1
ATOM 503 C CA . ARG A 1 67 ? 6.805 8.311 -5.599 1.00 96.50 67 ARG A CA 1
ATOM 504 C C . ARG A 1 67 ? 6.468 6.853 -5.292 1.00 96.50 67 ARG A C 1
ATOM 506 O O . ARG A 1 67 ? 6.149 6.548 -4.150 1.00 96.50 67 ARG A O 1
ATOM 513 N N . ASP A 1 68 ? 6.515 5.959 -6.279 1.00 97.00 68 ASP A N 1
ATOM 514 C CA . ASP A 1 68 ? 6.218 4.541 -6.053 1.00 97.00 68 ASP A CA 1
ATOM 515 C C . ASP A 1 68 ? 7.239 3.899 -5.102 1.00 97.00 68 ASP A C 1
ATOM 517 O O . ASP A 1 68 ? 6.839 3.174 -4.192 1.00 97.00 68 ASP A O 1
ATOM 521 N N . ARG A 1 69 ? 8.535 4.222 -5.247 1.00 97.75 69 ARG A N 1
ATOM 522 C CA . ARG A 1 69 ? 9.584 3.760 -4.320 1.00 97.75 69 ARG A CA 1
ATOM 523 C C . ARG A 1 69 ? 9.355 4.280 -2.908 1.00 97.75 69 ARG A C 1
ATOM 525 O O . ARG A 1 69 ? 9.377 3.492 -1.971 1.00 97.75 69 ARG A O 1
ATOM 532 N N . LEU A 1 70 ? 9.081 5.576 -2.764 1.00 97.94 70 LEU A N 1
ATOM 533 C CA . LEU A 1 70 ? 8.826 6.185 -1.461 1.00 97.94 70 LEU A CA 1
ATOM 534 C C . LEU A 1 70 ? 7.601 5.564 -0.777 1.00 97.94 70 LEU A C 1
ATOM 536 O O . LEU A 1 70 ? 7.659 5.227 0.401 1.00 97.94 70 LEU A O 1
ATOM 540 N N . GLN A 1 71 ? 6.510 5.363 -1.519 1.00 97.81 71 GLN A N 1
ATOM 541 C CA . GLN A 1 71 ? 5.310 4.711 -0.995 1.00 97.81 71 GLN A CA 1
ATOM 542 C C . GLN A 1 71 ? 5.593 3.277 -0.537 1.00 97.81 71 GLN A C 1
ATOM 544 O O . GLN A 1 71 ? 5.117 2.887 0.526 1.00 97.81 71 GLN A O 1
ATOM 549 N N . ALA A 1 72 ? 6.375 2.508 -1.302 1.00 98.06 72 ALA A N 1
ATOM 550 C CA . ALA A 1 72 ? 6.777 1.163 -0.903 1.00 98.06 72 ALA A CA 1
ATOM 551 C C . ALA A 1 72 ? 7.604 1.180 0.391 1.00 98.06 72 ALA A C 1
ATOM 553 O O . ALA A 1 72 ? 7.288 0.444 1.319 1.00 98.06 72 ALA A O 1
ATOM 554 N N . SER A 1 73 ? 8.615 2.050 0.483 1.00 98.38 73 SER A N 1
ATOM 555 C CA . SER A 1 73 ? 9.471 2.142 1.670 1.00 98.38 73 SER A CA 1
ATOM 556 C C . SER A 1 73 ? 8.695 2.552 2.923 1.00 98.38 73 SER A C 1
ATOM 558 O O . SER A 1 73 ? 8.869 1.937 3.968 1.00 98.38 73 SER A O 1
ATOM 560 N N . ILE A 1 74 ? 7.802 3.544 2.820 1.00 98.31 74 ILE A N 1
ATOM 561 C CA . ILE A 1 74 ? 6.980 3.992 3.956 1.00 98.31 74 ILE A CA 1
ATOM 562 C C . ILE A 1 74 ? 6.064 2.865 4.439 1.00 98.31 74 ILE A C 1
ATOM 564 O O . ILE A 1 74 ? 5.968 2.620 5.640 1.00 98.31 74 ILE A O 1
ATOM 568 N N . VAL A 1 75 ? 5.376 2.175 3.522 1.00 97.00 75 VAL A N 1
ATOM 569 C CA . VAL A 1 75 ? 4.454 1.098 3.910 1.00 97.00 75 VAL A CA 1
ATOM 570 C C . VAL A 1 75 ? 5.208 -0.085 4.512 1.00 97.00 75 VAL A C 1
ATOM 572 O O . VAL A 1 75 ? 4.745 -0.625 5.510 1.00 97.00 75 VAL A O 1
ATOM 575 N N . GLU A 1 76 ? 6.370 -0.455 3.971 1.00 97.56 76 GLU A N 1
ATOM 576 C CA . GLU A 1 76 ? 7.214 -1.510 4.543 1.00 97.56 76 GLU A CA 1
ATOM 577 C C . GLU A 1 76 ? 7.705 -1.146 5.950 1.00 97.56 76 GLU A C 1
ATOM 579 O O . GLU A 1 76 ? 7.613 -1.962 6.865 1.00 97.56 76 GLU A O 1
ATOM 584 N N . GLU A 1 77 ? 8.163 0.090 6.159 1.00 98.00 77 GLU A N 1
ATOM 585 C CA . GLU A 1 77 ? 8.597 0.551 7.478 1.00 98.00 77 GLU A CA 1
ATOM 586 C C . GLU A 1 77 ? 7.450 0.499 8.497 1.00 98.00 77 GLU A C 1
ATOM 588 O O . GLU A 1 77 ? 7.625 -0.018 9.602 1.00 98.00 77 GLU A O 1
ATOM 593 N N . LEU A 1 78 ? 6.265 0.997 8.129 1.00 95.94 78 LEU A N 1
ATOM 594 C CA . LEU A 1 78 ? 5.085 0.965 8.995 1.00 95.94 78 LEU A CA 1
ATOM 595 C C . LEU A 1 78 ? 4.636 -0.471 9.278 1.00 95.94 78 LEU A C 1
ATOM 597 O O . LEU A 1 78 ? 4.326 -0.799 10.423 1.00 95.94 78 LEU A O 1
ATOM 601 N N . ALA A 1 79 ? 4.631 -1.334 8.262 1.00 94.06 79 ALA A N 1
ATOM 602 C CA . ALA A 1 79 ? 4.271 -2.734 8.421 1.00 94.06 79 ALA A CA 1
ATOM 603 C C . ALA A 1 79 ? 5.230 -3.451 9.375 1.00 94.06 79 ALA A C 1
ATOM 605 O O . ALA A 1 79 ? 4.774 -4.157 10.268 1.00 94.06 79 ALA A O 1
ATOM 606 N N . ASN A 1 80 ? 6.534 -3.205 9.262 1.00 95.06 80 ASN A N 1
ATOM 607 C CA . ASN A 1 80 ? 7.527 -3.774 10.170 1.00 95.06 80 ASN A CA 1
ATOM 608 C C . ASN A 1 80 ? 7.382 -3.220 11.591 1.00 95.06 80 ASN A C 1
ATOM 610 O O . ASN A 1 80 ? 7.373 -3.982 12.557 1.00 95.06 80 ASN A O 1
ATOM 614 N N . ARG A 1 81 ? 7.220 -1.899 11.725 1.00 96.50 81 ARG A N 1
ATOM 615 C CA . ARG A 1 81 ? 7.078 -1.215 13.018 1.00 96.50 81 ARG A CA 1
ATOM 616 C C . ARG A 1 81 ? 5.871 -1.716 13.811 1.00 96.50 81 ARG A C 1
ATOM 618 O O . ARG A 1 81 ? 5.961 -1.849 15.026 1.00 96.50 81 ARG A O 1
ATOM 625 N N . PHE A 1 82 ? 4.755 -1.960 13.130 1.00 92.81 82 PHE A N 1
ATOM 626 C CA . PHE A 1 82 ? 3.491 -2.369 13.746 1.00 92.81 82 PHE A CA 1
ATOM 627 C C . PHE A 1 82 ? 3.165 -3.856 13.539 1.00 92.81 82 PHE A C 1
ATOM 629 O O . PHE A 1 82 ? 2.052 -4.276 13.843 1.00 92.81 82 PHE A O 1
ATOM 636 N N . GLN A 1 83 ? 4.112 -4.639 13.008 1.00 89.19 83 GLN A N 1
ATOM 637 C CA . GLN A 1 83 ? 3.964 -6.068 12.698 1.00 89.19 83 GLN A CA 1
ATOM 638 C C . GLN A 1 83 ? 2.694 -6.396 11.883 1.00 89.19 83 GLN A C 1
ATOM 640 O O . GLN A 1 83 ? 1.987 -7.371 12.138 1.00 89.19 83 GLN A O 1
ATOM 645 N N . LEU A 1 84 ? 2.407 -5.576 10.869 1.00 82.38 84 LEU A N 1
ATOM 646 C CA . LEU A 1 84 ? 1.277 -5.732 9.951 1.00 82.38 84 LEU A CA 1
ATOM 647 C C . LEU A 1 84 ? 1.679 -6.655 8.788 1.00 82.38 84 LEU A C 1
ATOM 649 O O . LEU A 1 84 ? 1.952 -6.179 7.687 1.00 82.38 84 LEU A O 1
ATOM 653 N N . GLY A 1 85 ? 1.776 -7.965 9.021 1.00 65.12 85 GLY A N 1
ATOM 654 C CA . GLY A 1 85 ? 2.275 -8.873 7.975 1.00 65.12 85 GLY A CA 1
ATOM 655 C C . GLY A 1 85 ? 2.257 -10.370 8.277 1.00 65.12 85 GLY A C 1
ATOM 656 O O . GLY A 1 85 ? 3.131 -11.074 7.778 1.00 65.12 85 GLY A O 1
ATOM 657 N N . GLY A 1 86 ? 1.307 -10.840 9.090 1.00 57.12 86 GLY A N 1
ATOM 658 C CA . GLY A 1 86 ? 1.003 -12.273 9.212 1.00 57.12 86 GLY A CA 1
ATOM 659 C C . GLY A 1 86 ? 0.202 -12.805 8.031 1.00 57.12 86 GLY A C 1
ATOM 660 O O . GLY A 1 86 ? -0.571 -12.010 7.447 1.00 57.12 86 GLY A O 1
#

InterPro domains:
  IPR058575 Nucleotidyltransferase-like domain, bacterial [PF12281] (3-81)

Organism: NCBI:txid96344

Nearest PDB structures (foldseek):
  3ml0-assembly1_A  TM=4.037E-01  e=3.539E+00  Alcaligenes faecalis
  4xnv-assembly1_A  TM=3.679E-01  e=6.817E+00  Homo sapiens
  1cp9-assembly1_A  TM=2.411E-01  e=3.539E+00  Providencia rettgeri
  7xn9-assembly1_A  TM=2.838E-01  e=8.298E+00  Homo sapiens

Mean predicted aligned error: 6.83 Å